Protein AF-A0A968DVD5-F1 (afdb_monomer_lite)

Sequence (107 aa):
MIDTTLSVTGIPRQIVYNPGDNSAWIRAFISGEDSYIIYRYANGEIRQMLSGIPEILSMDVNSVSNECLAASYIADMVYRIDANGTVRQKELPLGQIFEIVAQEASD

pLDDT: mean 85.79, std 14.09, range [48.81, 97.44]

Radius of gyration: 14.22 Å; chains: 1; bounding box: 38×34×38 Å

Foldseek 3Di:
DDDQDDDDPAAWDDWEAQPLQRKIKTWHADVVLCWIWIWIGHPSDIDTQDIRAHAFPDWDAQNQQRWIWTQHPVQQKIWTAGPVSDTDIDHHDPPDDDDPDNDDDDD

Structure (mmCIF, N/CA/C/O backbone):
data_AF-A0A968DVD5-F1
#
_entry.id   AF-A0A968DVD5-F1
#
loop_
_atom_site.group_PDB
_atom_site.id
_atom_site.type_symbol
_atom_site.label_atom_id
_atom_site.label_alt_id
_atom_site.label_comp_id
_atom_site.label_asym_id
_atom_site.label_entity_id
_atom_site.label_seq_id
_atom_site.pdbx_PDB_ins_code
_atom_site.Cartn_x
_atom_site.Cartn_y
_atom_site.Cartn_z
_atom_site.occupancy
_atom_site.B_iso_or_equiv
_atom_site.auth_seq_id
_atom_site.auth_comp_id
_atom_site.auth_asym_id
_atom_site.auth_atom_id
_atom_site.pdbx_PDB_model_num
ATOM 1 N N . MET A 1 1 ? -3.633 21.814 18.834 1.00 54.28 1 MET A N 1
ATOM 2 C CA . MET A 1 1 ? -3.479 20.810 17.764 1.00 54.28 1 MET A CA 1
ATOM 3 C C . MET A 1 1 ? -2.060 20.295 17.898 1.00 54.28 1 MET A C 1
ATOM 5 O O . MET A 1 1 ? -1.163 21.124 17.966 1.00 54.28 1 MET A O 1
ATOM 9 N N . ILE A 1 2 ? -1.865 18.998 18.123 1.00 60.81 2 ILE A N 1
ATOM 10 C CA . ILE A 1 2 ? -0.518 18.415 18.138 1.00 60.81 2 ILE A CA 1
ATOM 11 C C . ILE A 1 2 ? -0.239 18.026 16.691 1.00 60.81 2 ILE A C 1
ATOM 13 O O . ILE A 1 2 ? -0.954 17.182 16.157 1.00 60.81 2 ILE A O 1
ATOM 17 N N . ASP A 1 3 ? 0.748 18.660 16.063 1.00 65.31 3 ASP A N 1
ATOM 18 C CA . ASP A 1 3 ? 1.221 18.244 14.746 1.00 65.31 3 ASP A CA 1
ATOM 19 C C . ASP A 1 3 ? 2.156 17.048 14.924 1.00 65.31 3 ASP A C 1
ATOM 21 O O . ASP A 1 3 ? 3.276 17.173 15.424 1.00 65.31 3 ASP A O 1
ATOM 25 N N . THR A 1 4 ? 1.693 15.863 14.534 1.00 70.81 4 THR A N 1
ATOM 26 C CA . THR A 1 4 ? 2.548 14.679 14.435 1.00 70.81 4 THR A CA 1
ATOM 27 C C . THR A 1 4 ? 3.180 14.664 13.049 1.00 70.81 4 THR A C 1
ATOM 29 O O . THR A 1 4 ? 2.511 14.406 12.052 1.00 70.81 4 THR A O 1
ATOM 32 N N . THR A 1 5 ? 4.481 14.952 12.978 1.00 79.44 5 THR A N 1
ATOM 33 C CA . THR A 1 5 ? 5.252 14.781 11.739 1.00 79.44 5 THR A CA 1
ATOM 34 C C . THR A 1 5 ? 5.727 13.336 11.647 1.00 79.44 5 THR A C 1
ATOM 36 O O . THR A 1 5 ? 6.384 12.840 12.560 1.00 79.44 5 THR A O 1
ATOM 39 N N . LEU A 1 6 ? 5.405 12.669 10.540 1.00 81.81 6 LEU A N 1
ATOM 40 C CA . LEU A 1 6 ? 5.853 11.312 10.234 1.00 81.81 6 LEU A CA 1
ATOM 41 C C . LEU A 1 6 ? 6.793 11.365 9.035 1.00 81.81 6 LEU A C 1
ATOM 43 O O . LEU A 1 6 ? 6.486 12.008 8.031 1.00 81.81 6 LEU A O 1
ATOM 47 N N . SER A 1 7 ? 7.920 10.667 9.132 1.00 86.06 7 SER A N 1
ATOM 48 C CA . SER A 1 7 ? 8.905 10.594 8.056 1.00 86.06 7 SER A CA 1
ATOM 49 C C . SER A 1 7 ? 8.779 9.268 7.318 1.00 86.06 7 SER A C 1
ATOM 51 O O . SER A 1 7 ? 8.762 8.205 7.937 1.00 86.06 7 SER A O 1
ATOM 53 N N . VAL A 1 8 ? 8.738 9.335 5.990 1.00 90.88 8 VAL A N 1
ATOM 54 C CA . VAL A 1 8 ? 8.908 8.184 5.097 1.00 90.88 8 VAL A CA 1
ATOM 55 C C . VAL A 1 8 ? 10.138 8.394 4.235 1.00 90.88 8 VAL A C 1
ATOM 57 O O . VAL A 1 8 ? 10.520 9.531 3.956 1.00 90.88 8 VAL A O 1
ATOM 60 N N . THR A 1 9 ? 10.743 7.302 3.784 1.00 93.62 9 THR A N 1
ATOM 61 C CA . THR A 1 9 ? 11.763 7.378 2.742 1.00 93.62 9 THR A CA 1
ATOM 62 C C . THR A 1 9 ? 11.075 7.595 1.395 1.00 93.62 9 THR A C 1
ATOM 64 O O . THR A 1 9 ? 10.076 6.949 1.081 1.00 93.62 9 THR A O 1
ATOM 67 N N . GLY A 1 10 ? 11.622 8.504 0.588 1.00 92.38 10 GLY A N 1
ATOM 68 C CA . GLY A 1 10 ? 11.096 8.824 -0.736 1.00 92.38 10 GLY A CA 1
ATOM 69 C C . GLY A 1 10 ? 10.089 9.966 -0.755 1.00 92.38 10 GLY A C 1
ATOM 70 O O . GLY A 1 10 ? 9.905 10.697 0.215 1.00 92.38 10 GLY A O 1
ATOM 71 N N . ILE A 1 11 ? 9.452 10.133 -1.911 1.00 94.12 11 ILE A N 1
ATOM 72 C CA . ILE A 1 11 ? 8.464 11.181 -2.166 1.00 94.12 11 ILE A CA 1
ATOM 73 C C . ILE A 1 11 ? 7.069 10.563 -2.021 1.00 94.12 11 ILE A C 1
ATOM 75 O O . ILE A 1 11 ? 6.718 9.720 -2.853 1.00 94.12 11 ILE A O 1
ATOM 79 N N . PRO A 1 12 ? 6.248 10.957 -1.028 1.00 93.44 12 PRO A N 1
ATOM 80 C CA . PRO A 1 12 ? 4.866 10.497 -0.927 1.00 93.44 12 PRO A CA 1
ATOM 81 C C . PRO A 1 12 ? 4.081 10.835 -2.201 1.00 93.44 12 PRO A C 1
ATOM 83 O O . PRO A 1 12 ? 4.056 11.981 -2.647 1.00 93.44 12 PRO A O 1
ATOM 86 N N . ARG A 1 13 ? 3.442 9.831 -2.805 1.00 93.69 13 ARG A N 1
ATOM 87 C CA . ARG A 1 13 ? 2.655 9.962 -4.044 1.00 93.69 13 ARG A CA 1
ATOM 88 C C . ARG A 1 13 ? 1.170 9.688 -3.847 1.00 93.69 13 ARG A C 1
ATOM 90 O O . ARG A 1 13 ? 0.379 10.086 -4.692 1.00 93.69 13 ARG A O 1
ATOM 97 N N . GLN A 1 14 ? 0.798 8.939 -2.814 1.00 95.25 14 GLN A N 1
ATOM 98 C CA . GLN A 1 14 ? -0.595 8.627 -2.496 1.00 95.25 14 GLN A CA 1
ATOM 99 C C . GLN A 1 14 ? -0.715 8.285 -1.012 1.00 95.25 14 GLN A C 1
ATOM 101 O O . GLN A 1 14 ? 0.167 7.622 -0.466 1.00 95.25 14 GLN A O 1
ATOM 106 N N . ILE A 1 15 ? -1.815 8.711 -0.394 1.00 95.88 15 ILE A N 1
ATOM 107 C CA . ILE A 1 15 ? -2.244 8.282 0.937 1.00 95.88 15 ILE A CA 1
ATOM 108 C C . ILE A 1 15 ? -3.677 7.766 0.800 1.00 95.88 15 ILE A C 1
ATOM 110 O O . ILE A 1 15 ? -4.513 8.450 0.212 1.00 95.88 15 ILE A O 1
ATOM 114 N N . VAL A 1 16 ? -3.948 6.569 1.312 1.00 96.88 16 VAL A N 1
ATOM 115 C CA . VAL A 1 16 ? -5.271 5.935 1.307 1.00 96.88 16 VAL A CA 1
ATOM 116 C C . VAL A 1 16 ? -5.665 5.660 2.749 1.00 96.88 16 VAL A C 1
ATOM 118 O O . VAL A 1 16 ? -4.963 4.943 3.459 1.00 96.88 16 VAL A O 1
ATOM 121 N N . TYR A 1 17 ? -6.762 6.260 3.200 1.00 96.94 17 TYR A N 1
ATOM 122 C CA . TYR A 1 17 ? -7.274 6.047 4.549 1.00 96.94 17 TYR A CA 1
ATOM 123 C C . TYR A 1 17 ? -8.068 4.742 4.623 1.00 96.94 17 TYR A C 1
ATOM 125 O O . TYR A 1 17 ? -8.889 4.470 3.749 1.00 96.94 17 TYR A O 1
ATOM 133 N N . ASN A 1 18 ? -7.839 3.964 5.678 1.00 96.44 18 ASN A N 1
ATOM 134 C CA . ASN A 1 18 ? -8.584 2.755 5.977 1.00 96.44 18 ASN A CA 1
ATOM 135 C C . ASN A 1 18 ? -9.577 2.999 7.126 1.00 96.44 18 ASN A C 1
ATOM 137 O O . ASN A 1 18 ? -9.157 3.080 8.285 1.00 96.44 18 ASN A O 1
ATOM 141 N N . PRO A 1 19 ? -10.891 3.061 6.855 1.00 94.69 19 PRO A N 1
ATOM 142 C CA . PRO A 1 19 ? -11.881 3.246 7.911 1.00 94.69 19 PRO A CA 1
ATOM 143 C C . PRO A 1 19 ? -12.041 2.016 8.820 1.00 94.69 19 PRO A C 1
ATOM 145 O O . PRO A 1 19 ? -12.538 2.170 9.931 1.00 94.69 19 PRO A O 1
ATOM 148 N N . GLY A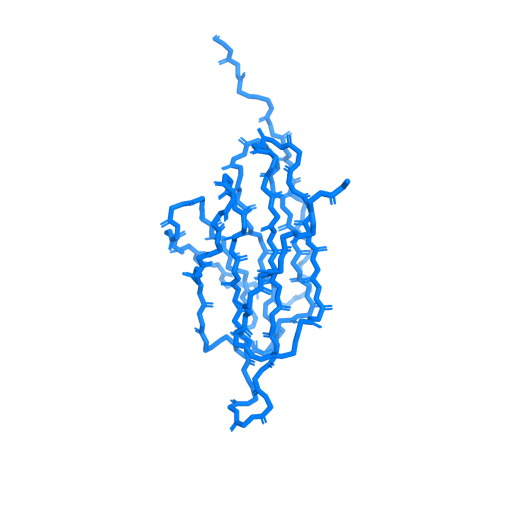 1 20 ? -11.618 0.820 8.386 1.00 93.38 20 GLY A N 1
ATOM 149 C CA . GLY A 1 20 ? -11.803 -0.427 9.142 1.00 93.38 20 GLY A CA 1
ATOM 150 C C . GLY A 1 20 ? -11.039 -0.490 10.463 1.00 93.38 20 GLY A C 1
ATOM 151 O O . GLY A 1 20 ? -11.508 -1.073 11.437 1.00 93.38 20 GLY A O 1
ATOM 152 N N . ASP A 1 21 ? -9.871 0.146 10.518 1.00 95.38 21 ASP A N 1
ATOM 153 C CA . ASP A 1 21 ? -8.992 0.156 11.691 1.00 95.38 21 ASP A CA 1
ATOM 154 C C . ASP A 1 21 ? -8.359 1.530 11.959 1.00 95.38 21 ASP A C 1
ATOM 156 O O . ASP A 1 21 ? -7.409 1.643 12.738 1.00 95.38 21 ASP A O 1
ATOM 160 N N . ASN A 1 22 ? -8.881 2.576 11.310 1.00 95.88 22 ASN A N 1
ATOM 161 C CA . ASN A 1 22 ? -8.399 3.952 11.404 1.00 95.88 22 ASN A CA 1
ATOM 162 C C . ASN A 1 22 ? -6.903 4.110 11.046 1.00 95.88 22 ASN A C 1
ATOM 164 O O . ASN A 1 22 ? -6.215 4.984 11.581 1.00 95.88 22 ASN A O 1
ATOM 168 N N . SER A 1 23 ? -6.385 3.256 10.157 1.00 96.62 23 SER A N 1
ATOM 169 C CA . SER A 1 23 ? -5.022 3.355 9.625 1.00 96.62 23 SER A CA 1
ATOM 170 C C . SER A 1 23 ? -4.967 4.130 8.306 1.00 96.62 23 SER A C 1
ATOM 172 O O . SER A 1 23 ? -5.985 4.497 7.720 1.00 96.62 23 SER A O 1
ATOM 174 N N . ALA A 1 24 ? -3.759 4.404 7.820 1.00 96.62 24 ALA A N 1
ATOM 175 C CA . ALA A 1 24 ? -3.539 4.936 6.482 1.00 96.62 24 ALA A CA 1
ATOM 176 C C . ALA A 1 24 ? -2.403 4.190 5.783 1.00 96.62 24 ALA A C 1
ATOM 178 O O . ALA A 1 24 ? -1.373 3.893 6.386 1.00 96.62 24 ALA A O 1
ATOM 179 N N . TRP A 1 25 ? -2.568 3.933 4.494 1.00 97.38 25 TRP A N 1
ATOM 180 C CA . TRP A 1 25 ? -1.546 3.366 3.627 1.00 97.38 25 TRP A CA 1
ATOM 181 C C . TRP A 1 25 ? -0.910 4.466 2.796 1.00 97.38 25 TRP A C 1
ATOM 183 O O . TRP A 1 25 ? -1.604 5.313 2.239 1.00 97.38 25 TRP A O 1
ATOM 193 N N . ILE A 1 26 ? 0.416 4.471 2.712 1.00 96.75 26 ILE A N 1
ATOM 194 C CA . ILE A 1 26 ? 1.177 5.529 2.046 1.00 96.75 26 ILE A CA 1
ATOM 195 C C . ILE A 1 26 ? 2.071 4.889 0.994 1.00 96.75 26 ILE A C 1
ATOM 197 O O . ILE A 1 26 ? 2.867 4.007 1.304 1.00 96.75 26 ILE A O 1
ATOM 201 N N . ARG A 1 27 ? 1.966 5.361 -0.247 1.00 95.75 27 ARG A N 1
ATOM 202 C CA . ARG A 1 27 ? 2.870 4.992 -1.337 1.00 95.75 27 ARG A CA 1
ATOM 203 C C . ARG A 1 27 ? 3.901 6.092 -1.501 1.00 95.75 27 ARG A C 1
ATOM 205 O O . ARG A 1 27 ? 3.523 7.235 -1.774 1.00 95.75 27 ARG A O 1
ATOM 212 N N . ALA A 1 28 ? 5.178 5.745 -1.425 1.00 95.56 28 ALA A N 1
ATOM 213 C CA . ALA A 1 28 ? 6.287 6.647 -1.702 1.00 95.56 28 ALA A CA 1
ATOM 214 C C . ALA A 1 28 ? 7.105 6.166 -2.907 1.00 95.56 28 ALA A C 1
ATOM 216 O O . ALA A 1 28 ? 7.247 4.967 -3.126 1.00 95.56 28 ALA A O 1
ATOM 217 N N . PHE A 1 29 ? 7.628 7.113 -3.685 1.00 95.31 29 PHE A N 1
ATOM 218 C CA . PHE A 1 29 ? 8.512 6.861 -4.825 1.00 95.31 29 PHE A CA 1
ATOM 219 C C . PHE A 1 29 ? 9.976 7.134 -4.459 1.00 95.31 29 PHE A C 1
ATOM 221 O O . PHE A 1 29 ? 10.271 8.158 -3.834 1.00 95.31 29 PHE A O 1
ATOM 228 N N . ILE A 1 30 ? 10.881 6.256 -4.891 1.00 94.94 30 ILE A N 1
ATOM 229 C CA . ILE A 1 30 ? 12.326 6.336 -4.666 1.00 94.94 30 ILE A CA 1
ATOM 230 C C . ILE A 1 30 ? 13.026 6.629 -5.993 1.00 94.94 30 ILE A C 1
ATOM 232 O O . ILE A 1 30 ? 13.351 5.726 -6.757 1.00 94.94 30 ILE A O 1
ATOM 236 N N . SER A 1 31 ? 13.301 7.910 -6.260 1.00 88.12 31 SER A N 1
ATOM 237 C CA . SER A 1 31 ? 13.840 8.353 -7.555 1.00 88.12 31 SER A CA 1
ATOM 238 C C . SER A 1 31 ? 15.170 7.706 -7.955 1.00 88.12 31 SER A C 1
ATOM 240 O O . SER A 1 31 ? 15.440 7.585 -9.142 1.00 88.12 31 SER A O 1
ATOM 242 N N . GLY A 1 32 ? 16.014 7.319 -6.993 1.00 88.06 32 GLY A N 1
ATOM 243 C CA . GLY A 1 32 ? 17.307 6.681 -7.277 1.00 88.06 32 GLY A CA 1
ATOM 244 C C . GLY A 1 32 ? 17.214 5.196 -7.638 1.00 88.06 32 GLY A C 1
ATOM 245 O O . GLY A 1 32 ? 18.158 4.655 -8.201 1.00 88.06 32 GLY A O 1
ATOM 246 N N . GLU A 1 33 ? 16.092 4.553 -7.319 1.00 88.12 33 GLU A N 1
ATOM 247 C CA . GLU A 1 33 ? 15.865 3.117 -7.526 1.00 88.12 33 GLU A CA 1
ATOM 248 C C . GLU A 1 33 ? 14.770 2.842 -8.563 1.00 88.12 33 GLU A C 1
ATOM 250 O O . GLU A 1 33 ? 14.520 1.684 -8.882 1.00 88.12 33 GLU A O 1
ATOM 255 N N . ASP A 1 34 ? 14.104 3.896 -9.049 1.00 90.19 34 ASP A N 1
ATOM 256 C CA . ASP A 1 34 ? 12.895 3.826 -9.880 1.00 90.19 34 ASP A CA 1
ATOM 257 C C . ASP A 1 34 ? 11.857 2.830 -9.329 1.00 90.19 34 ASP A C 1
ATOM 259 O O . ASP A 1 34 ? 11.249 2.023 -10.033 1.00 90.19 34 ASP A O 1
ATOM 263 N N . SER A 1 35 ? 11.702 2.855 -8.005 1.00 93.81 35 SER A N 1
ATOM 264 C CA . SER A 1 35 ? 10.929 1.877 -7.250 1.00 93.81 35 SER A CA 1
ATOM 265 C C . SER A 1 35 ? 9.976 2.561 -6.277 1.00 93.81 35 SER A C 1
ATOM 267 O O . SER A 1 35 ? 10.072 3.759 -5.982 1.00 93.81 35 SER A O 1
ATOM 269 N N . TYR A 1 36 ? 9.020 1.787 -5.774 1.00 95.00 36 TYR A N 1
ATOM 270 C CA . TYR A 1 36 ? 8.032 2.243 -4.812 1.00 95.00 36 TYR A CA 1
ATOM 271 C C . TYR A 1 36 ? 8.151 1.491 -3.486 1.00 95.00 36 TYR A C 1
ATOM 273 O O . TYR A 1 36 ? 8.471 0.298 -3.434 1.00 95.00 36 TYR A O 1
ATOM 281 N N . ILE A 1 37 ? 7.844 2.213 -2.407 1.00 96.06 37 ILE A N 1
ATOM 282 C CA . ILE A 1 37 ? 7.708 1.692 -1.047 1.00 96.06 37 ILE A CA 1
ATOM 283 C C . ILE A 1 37 ? 6.275 1.931 -0.572 1.00 96.06 37 ILE A C 1
ATOM 285 O O . ILE A 1 37 ? 5.703 3.003 -0.791 1.00 96.06 37 ILE A O 1
ATOM 289 N N . ILE A 1 38 ? 5.703 0.933 0.096 1.00 97.06 38 ILE A N 1
ATOM 290 C CA . ILE A 1 38 ? 4.406 1.012 0.761 1.00 97.06 38 ILE A CA 1
ATOM 291 C C . ILE A 1 38 ? 4.632 1.038 2.267 1.00 97.06 38 ILE A C 1
ATOM 293 O O . ILE A 1 38 ? 5.293 0.160 2.826 1.00 97.06 38 ILE A O 1
ATOM 297 N N . TYR A 1 39 ? 4.033 2.025 2.921 1.00 97.38 39 TYR A N 1
ATOM 298 C CA . TYR A 1 39 ? 3.994 2.163 4.368 1.00 97.38 39 TYR A CA 1
ATOM 299 C C . TYR A 1 39 ? 2.568 2.023 4.887 1.00 97.38 39 TYR A C 1
ATOM 301 O O . TYR A 1 39 ? 1.606 2.324 4.179 1.00 97.38 39 TYR A O 1
ATOM 309 N N . ARG A 1 40 ? 2.446 1.646 6.158 1.00 97.44 40 ARG A N 1
ATOM 310 C CA . ARG A 1 40 ? 1.207 1.726 6.926 1.00 97.44 40 ARG A CA 1
ATOM 311 C C . ARG A 1 40 ? 1.430 2.597 8.154 1.00 97.44 40 ARG A C 1
ATOM 313 O O . ARG A 1 40 ? 2.359 2.358 8.923 1.00 97.44 40 ARG A O 1
ATOM 320 N N . TYR A 1 41 ? 0.583 3.601 8.321 1.00 96.12 41 TYR A N 1
ATOM 321 C CA . TYR A 1 41 ? 0.458 4.384 9.538 1.00 96.12 41 TYR A CA 1
ATOM 322 C C . TYR A 1 41 ? -0.705 3.845 10.368 1.00 96.12 41 TYR A C 1
ATOM 324 O O . TYR A 1 41 ? -1.837 3.827 9.893 1.00 96.12 41 TYR A O 1
ATOM 332 N N . ALA A 1 42 ? -0.439 3.421 11.598 1.00 95.31 42 ALA A N 1
ATOM 333 C CA . ALA A 1 42 ? -1.461 2.977 12.538 1.00 95.31 42 ALA A CA 1
ATOM 334 C C . ALA A 1 42 ? -1.006 3.259 13.972 1.00 95.31 42 ALA A C 1
ATOM 336 O O . ALA A 1 42 ? 0.168 3.092 14.294 1.00 95.31 42 ALA A O 1
ATOM 337 N N . ASN A 1 43 ? -1.936 3.662 14.842 1.00 92.12 43 ASN A N 1
ATOM 338 C CA . ASN A 1 43 ? -1.679 3.873 16.274 1.00 92.12 43 ASN A CA 1
ATOM 339 C C . ASN A 1 43 ? -0.494 4.813 16.580 1.00 92.12 43 ASN A C 1
ATOM 341 O O . ASN A 1 43 ? 0.241 4.594 17.538 1.00 92.12 43 ASN A O 1
ATOM 345 N N . GLY A 1 44 ? -0.298 5.856 15.768 1.00 90.38 44 GLY A N 1
ATOM 346 C CA . GLY A 1 44 ? 0.793 6.819 15.958 1.00 90.38 44 GLY A CA 1
ATOM 347 C C . GLY A 1 44 ? 2.147 6.378 15.391 1.00 90.38 44 GLY A C 1
ATOM 348 O O . GLY A 1 44 ? 3.102 7.146 15.465 1.00 90.38 44 GLY A O 1
ATOM 349 N N . GLU A 1 45 ? 2.240 5.193 14.786 1.00 92.31 45 GLU A N 1
ATOM 350 C CA . GLU A 1 45 ? 3.478 4.658 14.218 1.00 92.31 45 GLU A CA 1
ATOM 351 C C . GLU A 1 45 ? 3.381 4.486 12.706 1.00 92.31 4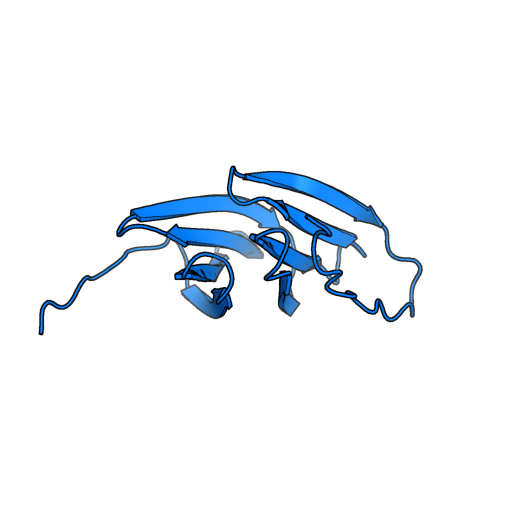5 GLU A C 1
ATOM 353 O O . GLU A 1 45 ? 2.332 4.122 12.177 1.00 92.31 45 GLU A O 1
ATOM 358 N N . ILE A 1 46 ? 4.504 4.685 12.014 1.00 95.19 46 ILE A N 1
ATOM 359 C CA . ILE A 1 46 ? 4.654 4.369 10.595 1.00 95.19 46 ILE A CA 1
ATOM 360 C C . ILE A 1 46 ? 5.574 3.164 10.417 1.00 95.19 46 ILE A C 1
ATOM 362 O O . ILE A 1 46 ? 6.644 3.091 11.021 1.00 95.19 46 ILE A O 1
ATOM 366 N N . ARG A 1 47 ? 5.158 2.207 9.589 1.00 95.94 47 ARG A N 1
ATOM 367 C CA . ARG A 1 47 ? 5.916 0.983 9.306 1.00 95.94 47 ARG A CA 1
ATOM 368 C C . ARG A 1 47 ? 6.034 0.774 7.808 1.00 95.94 47 ARG A C 1
ATOM 370 O O . ARG A 1 47 ? 5.058 0.953 7.084 1.00 95.94 47 ARG A O 1
ATOM 377 N N . GLN A 1 48 ? 7.224 0.405 7.345 1.00 96.75 48 GLN A N 1
ATOM 378 C CA . GLN A 1 48 ? 7.432 -0.043 5.970 1.00 96.75 48 GLN A CA 1
ATOM 379 C C . GLN A 1 48 ? 6.879 -1.461 5.822 1.00 96.75 48 GLN A C 1
ATOM 381 O O . GLN A 1 48 ? 7.245 -2.342 6.594 1.00 96.75 48 GLN A O 1
ATOM 386 N N . MET A 1 49 ? 6.015 -1.667 4.833 1.00 97.25 49 MET A N 1
ATOM 387 C CA . MET A 1 49 ? 5.289 -2.923 4.629 1.00 97.25 49 MET A CA 1
ATOM 388 C C . MET A 1 49 ? 5.809 -3.690 3.415 1.00 97.25 49 MET A C 1
ATOM 390 O O . MET A 1 49 ? 5.874 -4.913 3.437 1.00 97.25 49 MET A O 1
ATOM 394 N N . LEU A 1 50 ? 6.197 -2.974 2.358 1.00 95.38 50 LEU A N 1
ATOM 395 C CA . LEU A 1 50 ? 6.778 -3.559 1.152 1.00 95.38 50 LEU A CA 1
ATOM 396 C C . LEU A 1 50 ? 7.653 -2.522 0.440 1.00 95.38 50 LEU A C 1
ATOM 398 O O . LEU A 1 50 ? 7.347 -1.332 0.477 1.00 95.38 50 LEU A O 1
ATOM 402 N N . SER A 1 51 ? 8.734 -2.956 -0.200 1.00 95.12 51 SER A N 1
ATOM 403 C CA . SER A 1 51 ? 9.693 -2.097 -0.908 1.00 95.12 51 SER A CA 1
ATOM 404 C C . SER A 1 51 ? 10.190 -2.755 -2.189 1.00 95.12 51 SER A C 1
ATOM 406 O O . SER A 1 51 ? 10.061 -3.968 -2.344 1.00 95.12 51 SER A O 1
ATOM 408 N N . GLY A 1 52 ? 10.807 -1.966 -3.071 1.00 92.19 52 GLY A N 1
ATOM 409 C CA . GLY A 1 52 ? 11.401 -2.475 -4.310 1.00 92.19 52 GLY A CA 1
ATOM 410 C C . GLY A 1 52 ? 10.358 -2.880 -5.351 1.00 92.19 52 GLY A C 1
ATOM 411 O O . GLY A 1 52 ? 10.614 -3.761 -6.165 1.00 92.19 52 GLY A O 1
ATOM 412 N N . ILE A 1 53 ? 9.169 -2.273 -5.303 1.00 90.00 53 ILE A N 1
ATOM 413 C CA . ILE A 1 53 ? 8.077 -2.600 -6.218 1.00 90.00 53 ILE A CA 1
ATOM 414 C C . ILE A 1 53 ? 8.207 -1.709 -7.461 1.00 90.00 53 ILE A C 1
ATOM 416 O O . ILE A 1 53 ? 8.199 -0.482 -7.307 1.00 90.00 53 ILE A O 1
ATOM 420 N N . PRO A 1 54 ? 8.308 -2.272 -8.676 1.00 88.12 54 PRO A N 1
ATOM 421 C CA . PRO A 1 54 ? 8.320 -1.473 -9.892 1.00 88.12 54 PRO A CA 1
ATOM 422 C C . PRO A 1 54 ? 6.925 -0.890 -10.156 1.00 88.12 54 PRO A C 1
ATOM 424 O O . PRO A 1 54 ? 5.919 -1.585 -10.026 1.00 88.12 54 PRO A O 1
ATOM 427 N N . GLU A 1 55 ? 6.879 0.396 -10.502 1.00 85.81 55 GLU A N 1
ATOM 428 C CA . GLU A 1 55 ? 5.709 1.135 -11.006 1.00 85.81 55 GLU A CA 1
ATOM 429 C C . GLU A 1 55 ? 4.337 0.744 -10.414 1.00 85.81 55 GLU A C 1
ATOM 431 O O . GLU A 1 55 ? 3.517 0.077 -11.049 1.00 85.81 55 GLU A O 1
ATOM 436 N N . ILE A 1 56 ? 4.059 1.210 -9.190 1.00 85.56 56 ILE A N 1
ATOM 437 C CA . ILE A 1 56 ? 2.713 1.130 -8.604 1.00 85.56 56 ILE A CA 1
ATOM 438 C C . ILE A 1 56 ? 1.899 2.332 -9.068 1.00 85.56 56 ILE A C 1
ATOM 440 O O . ILE A 1 56 ? 2.189 3.456 -8.652 1.00 85.56 56 ILE A O 1
ATOM 444 N N . LEU A 1 57 ? 0.833 2.112 -9.839 1.00 80.00 57 LEU A N 1
ATOM 445 C CA . LEU A 1 57 ? -0.043 3.191 -10.324 1.00 80.00 57 LEU A CA 1
ATOM 446 C C . LEU A 1 57 ? -1.075 3.634 -9.291 1.00 80.00 57 LEU A C 1
ATOM 448 O O . LEU A 1 57 ? -1.352 4.832 -9.166 1.00 80.00 57 LEU A O 1
ATOM 452 N N . SER A 1 58 ? -1.581 2.699 -8.496 1.00 86.56 58 SER A N 1
ATOM 453 C CA . SER A 1 58 ? -2.566 2.975 -7.458 1.00 86.56 58 SER A CA 1
ATOM 454 C C . SER A 1 58 ? -2.456 1.994 -6.299 1.00 86.56 58 SER A C 1
ATOM 456 O O . SER A 1 58 ? -2.024 0.848 -6.445 1.00 86.56 58 SER A O 1
ATOM 458 N N . MET A 1 59 ? -2.875 2.479 -5.136 1.00 93.56 59 MET A N 1
ATOM 459 C CA . MET A 1 59 ? -3.263 1.657 -4.002 1.00 93.56 59 MET A CA 1
ATOM 460 C C . MET A 1 59 ? -4.745 1.846 -3.698 1.00 93.56 59 MET A C 1
ATOM 462 O O . MET A 1 59 ? -5.274 2.945 -3.889 1.00 93.56 59 MET A O 1
ATOM 466 N N . ASP A 1 60 ? -5.357 0.798 -3.168 1.00 93.50 60 ASP A N 1
ATOM 467 C CA . ASP A 1 60 ? -6.688 0.801 -2.568 1.00 93.50 60 ASP A CA 1
ATOM 468 C C . ASP A 1 60 ? -6.679 -0.034 -1.276 1.00 93.50 60 ASP A C 1
ATOM 470 O O . ASP A 1 60 ? -5.693 -0.714 -0.975 1.00 93.50 60 ASP A O 1
ATOM 474 N N . VAL A 1 61 ? -7.756 0.017 -0.497 1.00 94.62 61 VAL A N 1
ATOM 475 C CA . VAL A 1 61 ? -7.875 -0.703 0.770 1.00 94.62 61 VAL A CA 1
ATOM 476 C C . VAL A 1 61 ? -9.151 -1.528 0.836 1.00 94.62 61 VAL A C 1
ATOM 478 O O . VAL A 1 61 ? -10.244 -1.057 0.541 1.00 94.62 61 VAL A O 1
ATOM 481 N N . ASN A 1 62 ? -9.021 -2.771 1.291 1.00 92.25 62 ASN A N 1
ATOM 482 C CA . ASN A 1 62 ? -10.166 -3.538 1.757 1.00 92.25 62 ASN A CA 1
ATOM 483 C C . ASN A 1 62 ? -10.368 -3.237 3.244 1.00 92.25 62 ASN A C 1
ATOM 485 O O . ASN A 1 62 ? -9.594 -3.700 4.081 1.00 92.25 62 ASN A O 1
ATOM 489 N N . SER A 1 63 ? -11.405 -2.469 3.576 1.00 90.44 63 SER A N 1
ATOM 490 C CA . SER A 1 63 ? -11.660 -2.036 4.953 1.00 90.44 63 SER A CA 1
ATOM 491 C C . SER A 1 63 ? -12.205 -3.124 5.873 1.00 90.44 63 SER A C 1
ATOM 493 O O . SER A 1 63 ? -12.227 -2.924 7.080 1.00 90.44 63 SER A O 1
ATOM 495 N N . VAL A 1 64 ? -12.645 -4.269 5.345 1.00 90.19 64 VAL A N 1
ATOM 496 C CA . VAL A 1 64 ? -13.043 -5.400 6.194 1.00 90.19 64 VAL A CA 1
ATOM 497 C C . VAL A 1 64 ? -11.813 -6.190 6.627 1.00 90.19 64 VAL A C 1
ATOM 499 O O . VAL A 1 64 ? -11.658 -6.507 7.803 1.00 90.19 64 VAL A O 1
ATOM 502 N N . SER A 1 65 ? -10.920 -6.506 5.684 1.00 91.38 65 SER A N 1
ATOM 503 C CA . SER A 1 65 ? -9.705 -7.277 5.978 1.00 91.38 65 SER A CA 1
ATOM 504 C C . SER A 1 65 ? -8.514 -6.416 6.412 1.00 91.38 65 SER A C 1
ATOM 506 O O . SER A 1 65 ? -7.499 -6.957 6.849 1.00 91.38 65 SER A O 1
ATOM 508 N N . ASN A 1 66 ? -8.633 -5.090 6.310 1.00 94.75 66 ASN A N 1
ATOM 509 C CA . ASN A 1 66 ? -7.572 -4.105 6.530 1.00 94.75 66 ASN A CA 1
ATOM 510 C C . ASN A 1 66 ? -6.345 -4.302 5.625 1.00 94.75 66 ASN A C 1
ATOM 512 O O . ASN A 1 66 ? -5.218 -3.971 5.998 1.00 94.75 66 ASN A O 1
ATOM 516 N N . GLU A 1 67 ? -6.557 -4.857 4.432 1.00 95.19 67 GLU A N 1
ATOM 517 C CA . GLU A 1 67 ? -5.491 -5.128 3.471 1.00 95.19 67 GLU A CA 1
ATOM 518 C C . GLU A 1 67 ? -5.310 -3.973 2.488 1.00 95.19 67 GLU A C 1
ATOM 520 O O . GLU A 1 67 ? -6.284 -3.461 1.936 1.00 95.1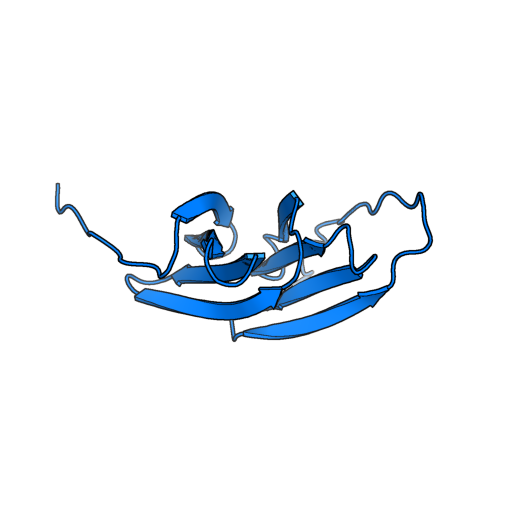9 67 GLU A O 1
ATOM 525 N N . CYS A 1 68 ? -4.058 -3.630 2.193 1.00 95.75 68 CYS A N 1
ATOM 526 C CA . CYS A 1 68 ? -3.715 -2.799 1.045 1.00 95.75 68 CYS A CA 1
ATOM 527 C C . CYS A 1 68 ? -3.653 -3.642 -0.221 1.00 95.75 68 CYS A C 1
ATOM 529 O O . CYS A 1 68 ? -3.047 -4.716 -0.242 1.00 95.75 68 CYS A O 1
ATOM 531 N N . LEU A 1 69 ? -4.249 -3.120 -1.283 1.00 93.69 69 LEU A N 1
ATOM 532 C CA . LEU A 1 69 ? -4.163 -3.638 -2.635 1.00 93.69 69 LEU A CA 1
ATOM 533 C C 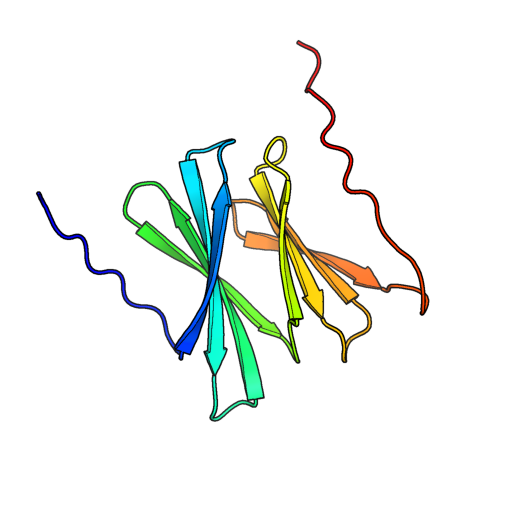. LEU A 1 69 ? -3.335 -2.661 -3.459 1.00 93.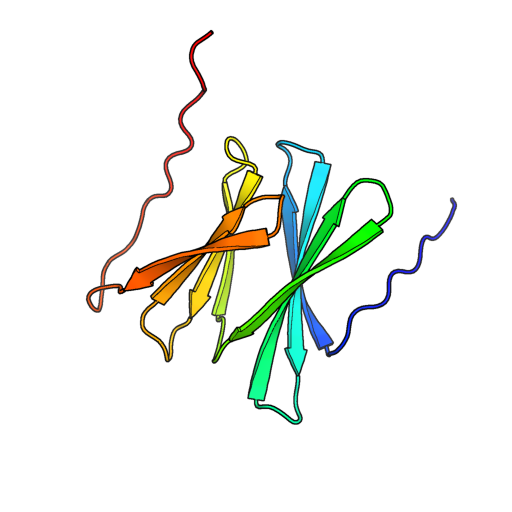69 69 LEU A C 1
ATOM 535 O O . LEU A 1 69 ? -3.752 -1.528 -3.676 1.00 93.69 69 LEU A O 1
ATOM 539 N N . ALA A 1 70 ? -2.167 -3.095 -3.918 1.00 93.19 70 ALA A N 1
ATOM 540 C CA . ALA A 1 70 ? -1.278 -2.289 -4.744 1.00 93.19 70 ALA A CA 1
ATOM 541 C C . ALA A 1 70 ? -1.071 -2.961 -6.099 1.00 93.19 70 ALA A C 1
ATOM 543 O O . ALA A 1 70 ? -0.565 -4.082 -6.171 1.00 93.19 70 ALA A O 1
ATOM 544 N N . ALA A 1 71 ? -1.464 -2.273 -7.169 1.00 89.06 71 ALA A N 1
ATOM 545 C CA . ALA A 1 71 ? -1.320 -2.767 -8.532 1.00 89.06 71 ALA A CA 1
ATOM 546 C C . ALA A 1 71 ? -0.012 -2.254 -9.145 1.00 89.06 71 ALA A C 1
ATOM 548 O O . ALA A 1 71 ? 0.185 -1.040 -9.265 1.00 89.06 71 ALA A O 1
ATOM 549 N N . SER A 1 72 ? 0.867 -3.179 -9.534 1.00 87.44 72 SER A N 1
ATOM 550 C CA . SER A 1 72 ? 2.052 -2.889 -10.342 1.00 87.44 72 SER A CA 1
ATOM 551 C C . SER A 1 72 ? 1.736 -3.131 -11.811 1.00 87.44 72 SER A C 1
ATOM 553 O O . SER A 1 72 ? 1.304 -4.223 -12.182 1.00 87.44 72 SER A O 1
ATOM 555 N N . TYR A 1 73 ? 1.956 -2.106 -12.632 1.00 76.94 73 TYR A N 1
ATOM 556 C CA . TYR A 1 73 ? 1.710 -2.185 -14.070 1.00 76.94 73 TYR A CA 1
ATOM 557 C C . TYR A 1 73 ? 2.803 -2.981 -14.786 1.00 76.94 73 TYR A C 1
ATOM 559 O O . TYR A 1 73 ? 2.501 -3.867 -15.570 1.00 76.94 73 TYR A O 1
ATOM 567 N N . ILE A 1 74 ? 4.076 -2.719 -14.474 1.00 83.38 74 ILE A N 1
ATOM 568 C CA . ILE A 1 74 ? 5.207 -3.416 -15.111 1.00 83.38 74 ILE A CA 1
ATOM 569 C C . ILE A 1 74 ? 5.229 -4.900 -14.748 1.00 83.38 74 ILE A C 1
ATOM 571 O O . ILE A 1 74 ? 5.590 -5.729 -15.579 1.00 83.38 74 ILE A O 1
ATOM 575 N N . ALA A 1 75 ? 4.893 -5.233 -13.501 1.00 83.62 75 ALA A N 1
ATOM 576 C CA . ALA A 1 75 ? 4.933 -6.615 -13.049 1.00 83.62 75 ALA A CA 1
ATOM 577 C C . ALA A 1 75 ? 3.677 -7.409 -13.434 1.00 83.62 75 ALA A C 1
ATOM 579 O O . ALA A 1 75 ? 3.658 -8.606 -13.179 1.00 83.62 75 ALA A O 1
ATOM 580 N N . ASP A 1 76 ? 2.636 -6.770 -13.986 1.00 85.12 76 ASP A N 1
ATOM 581 C CA . ASP A 1 76 ? 1.315 -7.377 -14.193 1.00 85.12 76 ASP A CA 1
ATOM 582 C C . ASP A 1 76 ? 0.807 -8.086 -12.920 1.00 85.12 76 ASP A C 1
ATOM 584 O O . ASP A 1 76 ? 0.309 -9.211 -12.945 1.00 85.12 76 ASP A O 1
ATOM 588 N N . MET A 1 77 ? 0.969 -7.444 -11.758 1.00 86.69 77 MET A N 1
ATOM 589 C CA . MET A 1 77 ? 0.720 -8.066 -10.453 1.00 86.69 77 MET A CA 1
ATOM 590 C C . MET A 1 77 ? -0.065 -7.158 -9.516 1.00 86.69 77 MET A C 1
ATOM 592 O O . MET A 1 77 ? 0.143 -5.946 -9.456 1.00 86.69 77 MET A O 1
ATOM 596 N N . VAL A 1 78 ? -0.920 -7.778 -8.701 1.00 88.56 78 VAL A N 1
ATOM 597 C CA . VAL A 1 78 ? -1.513 -7.133 -7.526 1.00 88.56 78 VAL A CA 1
ATOM 598 C C . VAL A 1 78 ? -0.905 -7.722 -6.268 1.00 88.56 78 VAL A C 1
ATOM 600 O O . VAL A 1 78 ? -0.980 -8.931 -6.025 1.00 88.56 78 VAL A O 1
ATOM 603 N N . TYR A 1 79 ? -0.348 -6.839 -5.449 1.00 92.44 79 TYR A N 1
ATOM 604 C CA . TYR A 1 79 ? 0.091 -7.138 -4.098 1.00 92.44 79 TYR A CA 1
ATOM 605 C C . TYR A 1 79 ? -1.066 -6.893 -3.136 1.00 92.44 79 TYR A C 1
ATOM 607 O O . TYR A 1 79 ? -1.651 -5.813 -3.110 1.00 92.44 79 TYR A O 1
ATOM 615 N N . ARG A 1 80 ? -1.379 -7.904 -2.332 1.00 94.00 80 ARG A N 1
ATOM 616 C CA . ARG A 1 80 ? -2.261 -7.828 -1.170 1.00 94.00 80 ARG A CA 1
ATOM 617 C C . ARG A 1 80 ? -1.397 -7.871 0.074 1.00 94.00 80 ARG A C 1
ATOM 619 O O . ARG A 1 80 ? -0.717 -8.870 0.305 1.00 94.00 80 ARG A O 1
ATOM 626 N N . ILE A 1 81 ? -1.413 -6.797 0.844 1.00 96.56 81 ILE A N 1
ATOM 627 C CA . ILE A 1 81 ? -0.560 -6.620 2.015 1.00 96.56 81 ILE A CA 1
ATOM 628 C C . ILE A 1 81 ? -1.469 -6.498 3.228 1.00 96.56 81 ILE A C 1
ATOM 630 O O . ILE A 1 81 ? -2.268 -5.565 3.299 1.00 96.56 81 ILE A O 1
ATOM 634 N N . ASP A 1 82 ? -1.376 -7.436 4.165 1.00 95.94 82 ASP A N 1
ATOM 635 C CA . ASP A 1 82 ? -2.167 -7.367 5.394 1.00 95.94 82 ASP A CA 1
ATOM 636 C C . ASP A 1 82 ? -1.603 -6.344 6.396 1.00 95.94 82 ASP A C 1
ATOM 638 O O . ASP A 1 82 ? -0.500 -5.811 6.239 1.00 95.94 82 ASP A O 1
ATOM 642 N N . ALA A 1 83 ? -2.358 -6.0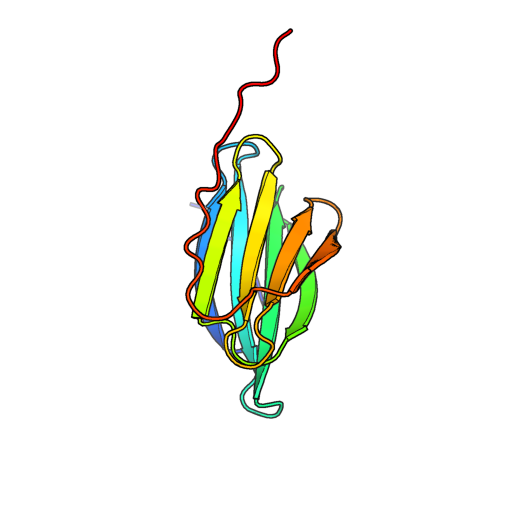77 7.463 1.00 94.69 83 ALA A N 1
ATOM 643 C CA . ALA A 1 83 ? -1.981 -5.121 8.503 1.00 94.69 83 ALA A CA 1
ATOM 644 C C . ALA A 1 83 ? -0.662 -5.459 9.237 1.00 94.69 83 ALA A C 1
ATOM 646 O O . ALA A 1 83 ? -0.097 -4.573 9.888 1.00 94.69 83 ALA A O 1
ATOM 647 N N . ASN A 1 84 ? -0.174 -6.701 9.124 1.00 94.06 84 ASN A N 1
ATOM 648 C CA . ASN A 1 84 ? 1.063 -7.197 9.731 1.00 94.06 84 ASN A CA 1
ATOM 649 C C . ASN A 1 84 ? 2.256 -7.199 8.759 1.00 94.06 84 ASN A C 1
ATOM 651 O O . ASN A 1 84 ? 3.381 -7.446 9.189 1.00 94.06 84 ASN A O 1
ATOM 655 N N . GLY A 1 85 ? 2.033 -6.912 7.473 1.00 93.38 85 GLY A N 1
ATOM 656 C CA . GLY A 1 85 ? 3.070 -6.899 6.440 1.00 93.38 85 GLY A CA 1
ATOM 657 C C . GLY A 1 85 ? 3.206 -8.216 5.687 1.00 93.38 85 GLY A C 1
ATOM 658 O O . GLY A 1 85 ? 4.137 -8.367 4.898 1.00 93.38 85 GLY A O 1
ATOM 659 N N . THR A 1 86 ? 2.292 -9.169 5.879 1.00 96.06 86 THR A N 1
ATOM 660 C CA . THR A 1 86 ? 2.266 -10.378 5.055 1.00 96.06 86 THR A CA 1
ATOM 661 C C . THR A 1 86 ? 1.838 -10.005 3.645 1.00 96.06 86 THR A C 1
ATOM 663 O O . THR A 1 86 ? 0.756 -9.450 3.438 1.00 96.06 86 THR A O 1
ATOM 666 N N . VAL A 1 87 ? 2.669 -10.354 2.665 1.00 94.69 87 VAL A N 1
ATOM 667 C CA . VAL A 1 87 ? 2.416 -10.064 1.253 1.00 94.69 87 VAL A CA 1
ATOM 668 C C . VAL A 1 87 ? 1.936 -11.315 0.537 1.00 94.69 87 VAL A C 1
ATOM 670 O O . VAL A 1 87 ? 2.573 -12.367 0.573 1.00 94.69 87 VAL A O 1
ATOM 673 N N . ARG A 1 88 ? 0.811 -11.184 -0.160 1.00 93.31 88 ARG A N 1
ATOM 674 C CA . ARG A 1 88 ? 0.299 -12.159 -1.121 1.00 93.31 88 ARG A CA 1
ATOM 675 C C . ARG A 1 88 ? 0.260 -11.506 -2.488 1.00 93.31 88 ARG A C 1
ATOM 677 O O . ARG A 1 88 ? -0.157 -10.362 -2.610 1.00 93.31 88 ARG A O 1
ATOM 684 N N . GLN A 1 89 ? 0.666 -12.237 -3.513 1.00 88.31 89 GLN A N 1
ATOM 685 C CA . GLN A 1 89 ? 0.726 -11.715 -4.871 1.00 88.31 89 GLN A CA 1
ATOM 686 C C . GLN A 1 89 ? -0.100 -12.569 -5.819 1.00 88.31 89 GLN A C 1
ATOM 688 O O . GLN A 1 89 ? -0.185 -13.789 -5.657 1.00 88.31 89 GLN A O 1
ATOM 693 N N . LYS A 1 90 ? -0.719 -11.915 -6.797 1.00 82.25 90 LYS A N 1
ATOM 694 C CA . LYS A 1 90 ? -1.463 -12.573 -7.864 1.00 82.25 90 LYS A CA 1
ATOM 695 C C . LYS A 1 90 ? -1.105 -11.911 -9.189 1.00 82.25 90 LYS A C 1
ATOM 697 O O . LYS A 1 90 ? -1.285 -10.702 -9.323 1.00 82.25 90 LYS A O 1
ATOM 702 N N . GLU A 1 91 ? -0.609 -12.709 -10.130 1.00 81.31 91 GLU A N 1
ATOM 703 C CA . GLU A 1 91 ? -0.448 -12.288 -11.523 1.00 81.31 91 GLU A CA 1
ATOM 704 C C . GLU A 1 91 ? -1.817 -11.985 -12.132 1.00 81.31 91 GLU A C 1
ATOM 706 O O . GLU A 1 91 ? -2.800 -12.704 -11.905 1.00 81.31 91 GLU A O 1
ATOM 711 N N . LEU A 1 92 ? -1.875 -10.902 -12.894 1.00 70.94 92 LEU A N 1
ATOM 712 C CA . LEU A 1 92 ? -3.055 -10.474 -13.609 1.00 70.94 92 LEU A CA 1
ATOM 713 C C . LEU A 1 92 ? -2.920 -10.855 -15.085 1.00 70.94 92 LEU A C 1
ATOM 715 O O . LEU A 1 92 ? -1.987 -10.415 -15.752 1.00 70.94 92 LEU A O 1
ATOM 719 N N . PRO A 1 93 ? -3.874 -11.612 -15.649 1.00 67.81 93 PRO A N 1
ATOM 720 C CA . PRO A 1 93 ? -4.022 -11.668 -17.093 1.00 67.81 93 PRO A CA 1
ATOM 721 C C . PRO A 1 93 ? -4.314 -10.255 -17.618 1.00 67.81 93 PRO A C 1
ATOM 723 O O . PRO A 1 93 ? -5.187 -9.568 -17.075 1.00 67.81 93 PRO A O 1
ATOM 726 N N . LEU A 1 94 ? -3.617 -9.835 -18.678 1.00 62.03 94 LEU A N 1
ATOM 727 C CA . LEU A 1 94 ? -3.814 -8.526 -19.310 1.00 62.03 94 LEU A CA 1
ATOM 728 C C . LEU A 1 94 ? -5.309 -8.240 -19.555 1.00 62.03 94 LEU A C 1
ATOM 730 O O . LEU A 1 94 ? -6.011 -9.036 -20.182 1.00 62.03 94 LEU A O 1
ATOM 734 N N . GLY A 1 95 ? -5.786 -7.086 -19.075 1.00 56.16 95 GLY A N 1
ATOM 735 C CA . GLY A 1 95 ? -7.146 -6.592 -19.321 1.00 56.16 95 GLY A CA 1
ATOM 736 C C . GLY A 1 95 ? -8.230 -7.014 -18.317 1.00 56.16 95 GLY A C 1
ATOM 737 O O . GLY A 1 95 ? -9.402 -6.735 -18.572 1.00 56.16 95 GLY A O 1
ATOM 738 N N . GLN A 1 96 ? -7.898 -7.654 -17.188 1.00 59.16 96 GLN A N 1
ATOM 739 C CA . GLN A 1 96 ? -8.890 -7.935 -16.138 1.00 59.16 96 GLN A CA 1
ATOM 740 C C . GLN A 1 96 ? -9.111 -6.750 -15.184 1.00 59.16 96 GLN A C 1
ATOM 742 O O . GLN A 1 96 ? -8.172 -6.208 -14.605 1.00 59.16 96 GLN A O 1
ATOM 747 N N . ILE A 1 97 ? -10.384 -6.402 -14.978 1.00 54.16 97 ILE A N 1
ATOM 748 C CA . ILE A 1 97 ? -10.852 -5.526 -13.897 1.00 54.16 97 ILE A CA 1
ATOM 749 C C . ILE A 1 97 ? -11.210 -6.422 -12.708 1.00 54.16 97 ILE A C 1
ATOM 751 O O . ILE A 1 97 ? -11.972 -7.377 -12.867 1.00 54.16 97 ILE A O 1
ATOM 755 N N . PHE A 1 98 ? -10.679 -6.119 -11.524 1.00 56.38 98 PHE A N 1
ATOM 756 C CA . PHE A 1 98 ? -11.038 -6.819 -10.291 1.00 56.38 98 PHE A CA 1
ATOM 757 C C . PHE A 1 98 ? -12.018 -5.979 -9.487 1.00 56.38 98 PHE A C 1
ATOM 759 O O . PHE A 1 98 ? -11.718 -4.847 -9.117 1.00 56.38 98 PHE A O 1
ATOM 766 N N . GLU A 1 99 ? -13.171 -6.564 -9.185 1.00 55.41 99 GLU A N 1
ATOM 767 C CA . GLU A 1 99 ? -14.053 -6.060 -8.144 1.00 55.41 99 GLU A CA 1
ATOM 768 C C . GLU A 1 99 ? -13.549 -6.592 -6.799 1.00 55.41 99 GLU A C 1
ATOM 770 O O . GLU A 1 99 ? -13.526 -7.802 -6.553 1.00 55.41 99 GLU A O 1
ATOM 775 N N . ILE A 1 100 ? -13.094 -5.692 -5.931 1.00 56.31 100 ILE A N 1
ATOM 776 C CA . ILE A 1 100 ? -12.788 -6.029 -4.543 1.00 56.31 100 ILE A CA 1
ATOM 777 C C . ILE A 1 100 ? -14.098 -5.904 -3.772 1.00 56.31 100 ILE A C 1
ATOM 779 O O . ILE A 1 100 ? -14.492 -4.817 -3.360 1.00 56.31 100 ILE A O 1
ATOM 783 N N . VAL A 1 101 ? -14.795 -7.027 -3.605 1.00 55.94 101 VAL A N 1
ATOM 784 C CA . VAL A 1 101 ? -16.023 -7.067 -2.809 1.00 55.94 101 VAL A CA 1
ATOM 785 C C . VAL A 1 101 ? -15.637 -7.152 -1.334 1.00 55.94 101 VAL A C 1
ATOM 787 O O . VAL A 1 101 ? -15.074 -8.152 -0.882 1.00 55.94 101 VAL A O 1
ATOM 790 N N . ALA A 1 102 ? -15.932 -6.100 -0.575 1.00 53.75 102 ALA A N 1
ATOM 791 C CA . ALA A 1 102 ? -15.961 -6.174 0.879 1.00 53.75 102 ALA A CA 1
ATOM 792 C C . ALA A 1 102 ? -17.130 -7.089 1.286 1.00 53.75 102 ALA A C 1
ATOM 794 O O . ALA A 1 102 ? -18.284 -6.772 1.012 1.00 53.75 102 ALA A O 1
ATOM 795 N N . GLN A 1 103 ? -16.843 -8.241 1.894 1.00 52.47 103 GLN A N 1
ATOM 796 C CA . GLN A 1 103 ? -17.869 -9.075 2.528 1.00 52.47 103 GLN A CA 1
ATOM 797 C C . GLN A 1 103 ? -17.861 -8.792 4.021 1.00 52.47 103 GLN A C 1
ATOM 799 O O . GLN A 1 103 ? -16.810 -8.918 4.637 1.00 52.47 103 GLN A O 1
ATOM 804 N N . GLU A 1 104 ? -19.006 -8.427 4.598 1.00 53.19 104 GLU A N 1
ATOM 805 C CA . GLU A 1 104 ? -19.156 -8.370 6.054 1.00 53.19 104 GLU A CA 1
ATOM 806 C C . GLU A 1 104 ? -18.855 -9.751 6.651 1.00 53.19 104 GLU A C 1
ATOM 808 O O . GLU A 1 104 ? -19.340 -10.775 6.160 1.00 53.19 104 GLU A O 1
ATOM 813 N N . ALA A 1 105 ? -18.026 -9.789 7.696 1.00 48.81 105 ALA A N 1
ATOM 814 C CA . ALA A 1 105 ? -17.853 -10.998 8.484 1.00 48.81 105 ALA A CA 1
ATOM 815 C C . ALA A 1 105 ? -19.172 -11.263 9.222 1.00 48.81 105 ALA A C 1
ATOM 817 O O . ALA A 1 105 ? -19.615 -10.429 10.004 1.00 48.81 105 ALA A O 1
ATOM 818 N N . SER A 1 106 ? -19.820 -12.390 8.935 1.00 57.81 106 SER A N 1
ATOM 819 C CA . SER A 1 106 ? -20.991 -12.839 9.685 1.00 57.81 106 SER A CA 1
ATOM 820 C C . SER A 1 106 ? -20.565 -13.296 11.083 1.00 57.81 106 SER A C 1
ATOM 822 O O . SER A 1 106 ? -19.676 -14.148 11.178 1.00 57.81 106 SER A O 1
ATOM 824 N N . ASP A 1 107 ? -21.201 -12.721 12.109 1.00 55.09 107 ASP A N 1
ATOM 825 C CA . ASP A 1 107 ? -21.055 -13.061 13.536 1.00 55.09 107 ASP A CA 1
ATOM 826 C C . ASP A 1 107 ? -21.322 -14.546 13.852 1.00 55.09 107 ASP A C 1
ATOM 828 O O . ASP A 1 107 ? -22.233 -15.148 13.229 1.00 55.09 107 ASP A O 1
#

Secondary structure (DSSP, 8-state):
--------SSEEEEEEEETTTTEEEEEEEETTTTEEEEEEEETTEEEEEEEEEE-EEEEEEETTTTEEEEEETTTTEEEEE-TT--EEEEEPPTTPPP----PPPP-